Protein AF-A0A1M5RM09-F1 (afdb_monomer_lite)

Organism: NCBI:txid1121420

InterPro domains:
  IPR009056 Cytochrome c-like domain [PF00034] (67-142)
  IPR009056 Cytochrome c-like domain [PS51007] (65-145)
  IPR036909 Cytochrome c-like domain superfamily [G3DSA:1.10.760.10] (32-158)
  IPR036909 Cytochrome c-like domain superfamily [SSF46626] (43-141)

Sequence (162 aa):
MIYIELSLITVYYYNFGKYYHDIILIELEGILLKLRSFLLLSILSWVLFVAITLISSRLPSPVPEQAEAGKSVWQRNNCVSCHTLFGHGGYEADDLTHITAKETSEYLVNYLVQPPVMRPNKYARHPALNEADAENLVNYLEFVHTIPTLGWPPQQEEVEEN

pLDDT: mean 88.9, std 10.62, range [58.03, 98.5]

Foldseek 3Di:
DVVVVVVVVVVVVVVVVVVVVVVVVVVVVVVVVVVVVVVVVVVVVVVVVVVVVVVVVPDDDPQDPLQVLLVVLCVVLQVQCPEDQLNHGRVNDYHLLQVCVVDPLVVQLVCQQPPDQDPPDNPDTRHRDPNVNSSSNSSNSVVSNPDDSVCPPPDPDPPPPD

Secondary structure (DSSP, 8-state):
-HHHHHHHHHHHHHHHHHHHHHHHHHHHHHHHHHHHHHHHHHHHHHHHHHHHHHHHTTSPPSS-HHHHHHHHHHHHTTGGGT-EETTEE-SSS---TTHHHHS-HHHHHHHHHSPPB-TT-TT-BPPPPPHHHHHHHHHHHHHHHTS--TTPSPPPP-----

Radius of gyration: 34.64 Å; chains: 1; bounding box: 86×44×90 Å

Structure (mmCIF, N/CA/C/O backbone):
data_AF-A0A1M5RM09-F1
#
_entry.id   AF-A0A1M5RM09-F1
#
loop_
_atom_site.group_PDB
_atom_site.id
_atom_site.type_symbol
_atom_site.label_atom_id
_atom_site.label_alt_id
_atom_site.label_comp_id
_atom_site.label_asym_id
_atom_site.label_entity_id
_atom_site.label_seq_id
_atom_site.pdbx_PDB_ins_code
_atom_site.Cartn_x
_atom_site.Cartn_y
_atom_site.Cartn_z
_atom_site.occupancy
_atom_site.B_iso_or_equiv
_atom_site.auth_seq_id
_atom_site.auth_comp_id
_atom_site.auth_asym_id
_atom_site.auth_atom_id
_atom_site.pdbx_PDB_model_num
ATOM 1 N N . MET A 1 1 ? 57.389 -0.311 -72.254 1.00 62.41 1 MET A N 1
ATOM 2 C CA . MET A 1 1 ? 56.120 0.439 -72.118 1.00 62.41 1 MET A CA 1
ATOM 3 C C . MET A 1 1 ? 55.037 -0.383 -71.410 1.00 62.41 1 MET A C 1
ATOM 5 O O . MET A 1 1 ? 54.562 0.070 -70.386 1.00 62.41 1 MET A O 1
ATOM 9 N N . ILE A 1 2 ? 54.736 -1.619 -71.839 1.00 63.28 2 ILE A N 1
ATOM 10 C CA . ILE A 1 2 ? 53.693 -2.492 -71.236 1.00 63.28 2 ILE A CA 1
ATOM 11 C C . ILE A 1 2 ? 53.928 -2.839 -69.744 1.00 63.28 2 ILE A C 1
ATOM 13 O O . ILE A 1 2 ? 52.987 -2.870 -68.960 1.00 63.28 2 ILE A O 1
ATOM 17 N N . TYR A 1 3 ? 55.181 -3.039 -69.319 1.00 63.72 3 TYR A N 1
ATOM 18 C CA . TYR A 1 3 ? 55.514 -3.350 -67.916 1.00 63.72 3 TYR A CA 1
ATOM 19 C C . TYR A 1 3 ? 55.228 -2.210 -66.921 1.00 63.72 3 TYR A C 1
ATOM 21 O O . TYR A 1 3 ? 55.020 -2.479 -65.743 1.00 63.72 3 TYR A O 1
ATOM 29 N N . ILE A 1 4 ? 55.223 -0.955 -67.382 1.00 64.75 4 ILE A N 1
ATOM 30 C CA . ILE A 1 4 ? 54.963 0.220 -66.532 1.00 64.75 4 ILE A CA 1
ATOM 31 C C . ILE A 1 4 ? 53.452 0.379 -66.302 1.00 64.75 4 ILE A C 1
ATOM 33 O O . ILE A 1 4 ? 53.020 0.677 -65.198 1.00 64.75 4 ILE A O 1
ATOM 37 N N . GLU A 1 5 ? 52.636 0.101 -67.318 1.00 66.00 5 GLU A N 1
ATOM 38 C CA . GLU A 1 5 ? 51.169 0.099 -67.210 1.00 66.00 5 GLU A CA 1
ATOM 39 C C . GLU A 1 5 ? 50.675 -0.970 -66.216 1.00 66.00 5 GLU A C 1
ATOM 41 O O . GLU A 1 5 ? 49.885 -0.684 -65.319 1.00 66.00 5 GLU A O 1
ATOM 46 N N . LEU A 1 6 ? 51.208 -2.196 -66.301 1.00 68.44 6 LEU A N 1
ATOM 47 C CA . LEU A 1 6 ? 50.852 -3.298 -65.393 1.00 68.44 6 LEU A CA 1
ATOM 48 C C . LEU A 1 6 ? 51.243 -3.026 -63.928 1.00 68.44 6 LEU A C 1
ATOM 50 O O . LEU A 1 6 ? 50.514 -3.420 -63.010 1.00 68.44 6 LEU A O 1
ATOM 54 N N . SER A 1 7 ? 52.370 -2.346 -63.683 1.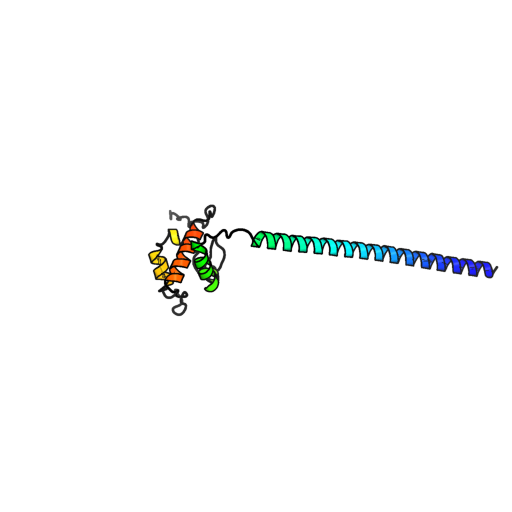00 73.06 7 SER A N 1
ATOM 55 C CA . SER A 1 7 ? 52.794 -1.999 -62.322 1.00 73.06 7 SER A CA 1
ATOM 56 C C . SER A 1 7 ? 51.938 -0.882 -61.721 1.00 73.06 7 SER A C 1
ATOM 58 O O . SER A 1 7 ? 51.562 -0.978 -60.554 1.00 73.06 7 SER A O 1
ATOM 60 N N . LEU A 1 8 ? 51.543 0.118 -62.516 1.00 77.06 8 LEU A N 1
ATOM 61 C CA . LEU A 1 8 ? 50.625 1.178 -62.086 1.00 77.06 8 LEU A CA 1
ATOM 62 C C . LEU A 1 8 ? 49.237 0.627 -61.741 1.00 77.06 8 LEU A C 1
ATOM 64 O O . LEU A 1 8 ? 48.674 0.992 -60.710 1.00 77.06 8 LEU A O 1
ATOM 68 N N . ILE A 1 9 ? 48.721 -0.306 -62.545 1.00 74.56 9 ILE A N 1
ATOM 69 C CA . ILE A 1 9 ? 47.446 -0.986 -62.282 1.00 74.56 9 ILE A CA 1
ATOM 70 C C . ILE A 1 9 ? 47.514 -1.781 -60.968 1.00 74.56 9 ILE A C 1
ATOM 72 O O . ILE A 1 9 ? 46.626 -1.669 -60.125 1.00 74.56 9 ILE A O 1
ATOM 76 N N . THR A 1 10 ? 48.594 -2.533 -60.743 1.00 76.38 10 THR A N 1
ATOM 77 C CA . THR A 1 10 ? 48.780 -3.311 -59.504 1.00 76.38 10 THR A CA 1
ATOM 78 C C . THR A 1 10 ? 48.859 -2.406 -58.270 1.00 76.38 10 THR A C 1
ATOM 80 O O . THR A 1 10 ? 48.229 -2.686 -57.250 1.00 76.38 10 THR A O 1
ATOM 83 N N . VAL A 1 11 ? 49.582 -1.285 -58.366 1.00 79.00 11 VAL A N 1
ATOM 84 C CA . VAL A 1 11 ? 49.680 -0.284 -57.292 1.00 79.00 11 VAL A CA 1
ATOM 85 C C . VAL A 1 11 ? 48.330 0.395 -57.038 1.00 79.00 11 VAL A C 1
ATOM 87 O O . VAL A 1 11 ? 47.979 0.628 -55.882 1.00 79.00 11 VAL A O 1
ATOM 90 N N . TYR A 1 12 ? 47.543 0.676 -58.079 1.00 83.38 12 TYR A N 1
ATOM 91 C CA . TYR A 1 12 ? 46.196 1.230 -57.939 1.00 83.38 12 TYR A CA 1
ATOM 92 C C . TYR A 1 12 ? 45.270 0.274 -57.181 1.00 83.38 12 TYR A C 1
ATOM 94 O O . TYR A 1 12 ? 44.699 0.669 -56.169 1.00 83.38 12 TYR A O 1
ATOM 102 N N . TYR A 1 13 ? 45.177 -0.993 -57.598 1.00 80.69 13 TYR A N 1
ATOM 103 C CA . TYR A 1 13 ? 44.330 -1.981 -56.921 1.00 80.69 13 TYR A CA 1
ATOM 104 C C . TYR A 1 13 ? 44.797 -2.290 -55.495 1.00 80.69 13 TYR A C 1
ATOM 106 O O . TYR A 1 13 ? 43.960 -2.490 -54.617 1.00 80.69 13 TYR A O 1
ATOM 114 N N . TYR A 1 14 ? 46.108 -2.277 -55.236 1.00 82.38 14 TYR A N 1
ATOM 115 C CA . TYR A 1 14 ? 46.647 -2.414 -53.882 1.00 82.38 14 TYR A CA 1
ATOM 116 C C . TYR A 1 14 ? 46.228 -1.245 -52.978 1.00 82.38 14 TYR A C 1
ATOM 118 O O . TYR A 1 14 ? 45.698 -1.466 -51.890 1.00 82.38 14 TYR A O 1
ATOM 126 N N . ASN A 1 15 ? 46.415 -0.001 -53.432 1.00 78.00 15 ASN A N 1
ATOM 127 C CA . ASN A 1 15 ? 46.020 1.181 -52.661 1.00 78.00 15 ASN A CA 1
ATOM 128 C C . ASN A 1 15 ? 44.498 1.278 -52.500 1.00 78.00 15 ASN A C 1
ATOM 130 O O . ASN A 1 15 ? 44.022 1.642 -51.429 1.00 78.00 15 ASN A O 1
ATOM 134 N N . PHE A 1 16 ? 43.739 0.901 -53.531 1.00 78.06 16 PHE A N 1
ATOM 135 C CA . PHE A 1 16 ? 42.283 0.821 -53.483 1.00 78.06 16 PHE A CA 1
ATOM 136 C C . PHE A 1 16 ? 41.836 -0.227 -52.456 1.00 78.06 16 PHE A C 1
ATOM 138 O O . PHE A 1 16 ? 41.090 0.099 -51.542 1.00 78.06 16 PHE A O 1
ATOM 145 N N . GLY A 1 17 ? 42.360 -1.456 -52.510 1.00 78.38 17 GLY A N 1
ATOM 146 C CA . GLY A 1 17 ? 42.050 -2.504 -51.531 1.00 78.38 17 GLY A CA 1
ATOM 147 C C . GLY A 1 17 ? 42.401 -2.111 -50.093 1.00 78.38 17 GLY A C 1
ATOM 148 O O . GLY A 1 17 ? 41.602 -2.334 -49.185 1.00 78.38 17 GLY A O 1
ATOM 149 N N . LYS A 1 18 ? 43.552 -1.458 -49.890 1.00 80.81 18 LYS A N 1
ATOM 150 C CA . LYS A 1 18 ? 43.959 -0.922 -48.585 1.00 80.81 18 LYS A CA 1
ATOM 151 C C . LYS A 1 18 ? 42.996 0.159 -48.080 1.00 80.81 18 LYS A C 1
ATOM 153 O O . LYS A 1 18 ? 42.609 0.123 -46.921 1.00 80.81 18 LYS A O 1
ATOM 158 N N . TYR A 1 19 ? 42.546 1.057 -48.955 1.00 83.62 19 TYR A N 1
ATOM 159 C CA . TYR A 1 19 ? 41.590 2.112 -48.613 1.00 83.62 19 TYR A CA 1
ATOM 160 C C . TYR A 1 19 ? 40.241 1.558 -48.122 1.00 83.62 19 TYR A C 1
ATOM 162 O O . TYR A 1 19 ? 39.757 1.977 -47.073 1.00 83.62 19 TYR A O 1
ATOM 170 N N . TYR A 1 20 ? 39.652 0.579 -48.821 1.00 82.94 20 TYR A N 1
ATOM 171 C CA . TYR A 1 20 ? 38.400 -0.047 -48.363 1.00 82.94 20 TYR A CA 1
ATOM 172 C C . TYR A 1 20 ? 38.589 -0.879 -47.095 1.00 82.94 20 TYR A C 1
ATOM 174 O O . TYR A 1 20 ? 37.717 -0.871 -46.231 1.00 82.94 20 TYR A O 1
ATOM 182 N N . HIS A 1 21 ? 39.720 -1.576 -46.961 1.00 83.44 21 HIS A N 1
ATOM 183 C CA . HIS A 1 21 ? 40.049 -2.311 -45.743 1.00 83.44 21 HIS A CA 1
ATOM 184 C C . HIS A 1 21 ? 40.137 -1.377 -44.527 1.00 83.44 21 HIS A C 1
ATOM 186 O O . HIS A 1 21 ? 39.531 -1.663 -43.497 1.00 83.44 21 HIS A O 1
ATOM 192 N N . ASP A 1 22 ? 40.819 -0.236 -44.660 1.00 81.88 22 ASP A N 1
ATOM 193 C CA . ASP A 1 22 ? 40.949 0.753 -43.587 1.00 81.88 22 ASP A CA 1
ATOM 194 C C . ASP A 1 22 ? 39.584 1.375 -43.217 1.00 81.88 22 ASP A C 1
ATOM 196 O O . ASP A 1 22 ? 39.292 1.541 -42.034 1.00 81.88 22 ASP A O 1
ATOM 200 N N . ILE A 1 23 ? 38.698 1.636 -44.193 1.00 79.75 23 ILE A N 1
ATOM 201 C CA . ILE A 1 23 ? 37.314 2.090 -43.934 1.00 79.75 23 ILE A CA 1
ATOM 202 C C . ILE A 1 23 ? 36.522 1.048 -43.136 1.00 79.75 23 ILE A C 1
ATOM 204 O O . ILE A 1 23 ? 35.897 1.388 -42.132 1.00 79.75 23 ILE A O 1
ATOM 208 N N . ILE A 1 24 ? 36.563 -0.221 -43.555 1.00 84.62 24 ILE A N 1
ATOM 209 C CA . ILE A 1 24 ? 35.849 -1.313 -42.880 1.00 84.62 24 ILE A CA 1
ATOM 210 C C . ILE A 1 24 ? 36.361 -1.482 -41.446 1.00 84.62 24 ILE A C 1
ATOM 212 O O . ILE A 1 24 ? 35.563 -1.672 -40.529 1.00 84.62 24 ILE A O 1
ATOM 216 N N . LEU A 1 25 ? 37.675 -1.380 -41.225 1.00 83.00 25 LEU A N 1
ATOM 217 C CA . LEU A 1 25 ? 38.246 -1.432 -39.880 1.00 83.00 25 LEU A CA 1
ATOM 218 C C . LEU A 1 25 ? 37.752 -0.281 -38.996 1.00 83.00 25 LEU A C 1
ATOM 220 O O . LEU A 1 25 ? 37.350 -0.535 -37.864 1.00 83.00 25 LEU A O 1
ATOM 224 N N . ILE A 1 26 ? 37.707 0.952 -39.507 1.00 81.06 26 ILE A N 1
ATOM 225 C CA . ILE A 1 26 ? 37.193 2.114 -38.761 1.00 81.06 26 ILE A CA 1
ATOM 226 C C . ILE A 1 26 ? 35.707 1.931 -38.404 1.00 81.06 26 ILE A C 1
ATOM 228 O O . ILE A 1 26 ? 35.293 2.231 -37.281 1.00 81.06 26 ILE A O 1
ATOM 232 N N . GLU A 1 27 ? 34.892 1.410 -39.326 1.00 86.12 27 GLU A N 1
ATOM 233 C CA . GLU A 1 27 ? 33.481 1.108 -39.056 1.00 86.12 27 GLU A CA 1
ATOM 234 C C . GLU A 1 27 ? 33.318 0.008 -37.999 1.00 86.12 27 GLU A C 1
ATOM 236 O O . GLU A 1 27 ? 32.509 0.154 -37.077 1.00 86.12 27 GLU A O 1
ATOM 241 N N . LEU A 1 28 ? 34.114 -1.063 -38.083 1.00 84.44 28 LEU A N 1
ATOM 242 C CA . LEU A 1 28 ? 34.125 -2.148 -37.101 1.00 84.44 28 LEU A CA 1
ATOM 243 C C . LEU A 1 28 ? 34.559 -1.650 -35.718 1.00 84.44 28 LEU A C 1
ATOM 245 O O . LEU A 1 28 ? 33.895 -1.963 -34.730 1.00 84.44 28 LEU A O 1
ATOM 249 N N . GLU A 1 29 ? 35.608 -0.831 -35.625 1.00 90.31 29 GLU A N 1
ATOM 250 C CA . GLU A 1 29 ? 36.033 -0.195 -34.372 1.00 90.31 29 GLU A CA 1
ATOM 251 C C . GLU A 1 29 ? 34.932 0.704 -33.793 1.00 90.31 29 GLU A C 1
ATOM 253 O O . GLU A 1 29 ? 34.659 0.663 -32.589 1.00 90.31 29 GLU A O 1
ATOM 258 N N . GLY A 1 30 ? 34.230 1.457 -34.645 1.00 87.19 30 GLY A N 1
ATOM 259 C CA . GLY A 1 30 ? 33.081 2.270 -34.253 1.00 87.19 30 GLY A CA 1
ATOM 260 C C . GLY A 1 30 ? 31.910 1.440 -33.713 1.00 87.19 30 GLY A C 1
ATOM 261 O O . GLY A 1 30 ? 31.309 1.799 -32.696 1.00 87.19 30 GLY A O 1
ATOM 262 N N . ILE A 1 31 ? 31.593 0.309 -34.349 1.00 88.25 31 ILE A N 1
ATOM 263 C CA . ILE A 1 31 ? 30.557 -0.631 -33.892 1.00 88.25 31 ILE A CA 1
ATOM 264 C C . ILE A 1 31 ? 30.962 -1.271 -32.559 1.00 88.25 31 ILE A C 1
ATOM 266 O O . ILE A 1 31 ? 30.154 -1.322 -31.629 1.00 88.25 31 ILE A O 1
ATOM 270 N N . LEU A 1 32 ? 32.219 -1.699 -32.427 1.00 89.12 32 LEU A N 1
ATOM 271 C CA . LEU A 1 32 ? 32.755 -2.290 -31.200 1.00 89.12 32 LEU A CA 1
ATOM 272 C C . LEU A 1 32 ? 32.747 -1.292 -30.035 1.00 89.12 32 LEU A C 1
ATOM 274 O O . LEU A 1 32 ? 32.381 -1.661 -28.918 1.00 89.12 32 LEU A O 1
ATOM 278 N N . LEU A 1 33 ? 33.074 -0.019 -30.277 1.00 91.50 33 LEU A N 1
ATOM 279 C CA . LEU A 1 33 ? 33.023 1.030 -29.256 1.00 91.50 33 LEU A CA 1
ATOM 280 C C . LEU A 1 33 ? 31.588 1.305 -28.784 1.00 91.50 33 LEU A C 1
ATOM 282 O O . LEU A 1 33 ? 31.358 1.477 -27.580 1.00 91.50 33 LEU A O 1
ATOM 286 N N . LYS A 1 34 ? 30.617 1.308 -29.707 1.00 93.50 34 LYS A N 1
ATOM 287 C CA . LYS A 1 34 ? 29.188 1.448 -29.384 1.00 93.50 34 LYS A CA 1
ATOM 288 C C . LYS A 1 34 ? 28.685 0.259 -28.568 1.00 93.50 34 LYS A C 1
ATOM 290 O O . LYS A 1 34 ? 28.057 0.468 -27.533 1.00 93.50 34 LYS A O 1
ATOM 295 N N . LEU A 1 35 ? 29.018 -0.967 -28.979 1.00 94.31 35 LEU A N 1
ATOM 296 C CA . LEU A 1 35 ? 28.645 -2.185 -28.259 1.00 94.31 35 LEU A CA 1
ATOM 297 C C . LEU A 1 35 ? 29.266 -2.221 -26.857 1.00 94.31 35 LEU A C 1
ATOM 299 O O . LEU A 1 35 ? 28.565 -2.481 -25.883 1.00 94.31 35 LEU A O 1
ATOM 303 N N . ARG A 1 36 ? 30.559 -1.895 -26.726 1.00 95.75 36 ARG A N 1
ATOM 304 C CA . ARG A 1 36 ? 31.240 -1.835 -25.424 1.00 95.75 36 ARG A CA 1
ATOM 305 C C . ARG A 1 36 ? 30.581 -0.819 -24.502 1.00 95.75 36 ARG A C 1
ATOM 307 O O . ARG A 1 36 ? 30.303 -1.133 -23.351 1.00 95.75 36 ARG A O 1
ATOM 314 N N . SER A 1 37 ? 30.316 0.383 -25.009 1.00 95.62 37 SER A N 1
ATOM 315 C CA . SER A 1 37 ? 29.649 1.436 -24.239 1.00 95.62 37 SER A CA 1
ATOM 316 C C . SER A 1 37 ? 28.250 1.005 -23.796 1.00 95.62 37 SER A C 1
ATOM 318 O O . SER A 1 37 ? 27.916 1.145 -22.623 1.00 95.62 37 SER A O 1
ATOM 320 N N . PHE A 1 38 ? 27.463 0.407 -24.695 1.00 97.44 38 PHE A N 1
ATOM 321 C CA . PHE A 1 38 ? 26.135 -0.124 -24.378 1.00 97.44 38 PHE A CA 1
ATOM 322 C C . PHE A 1 38 ? 26.183 -1.189 -23.275 1.00 97.44 38 PHE A C 1
ATOM 324 O O . PHE A 1 38 ? 25.416 -1.115 -22.314 1.00 97.44 38 PHE A O 1
ATOM 331 N N . LEU A 1 39 ? 27.111 -2.147 -23.371 1.00 98.00 39 LEU A N 1
ATOM 332 C CA . LEU A 1 39 ? 27.270 -3.200 -22.369 1.00 98.00 39 LEU A CA 1
ATOM 333 C C . LEU A 1 39 ? 27.732 -2.639 -21.021 1.00 98.00 39 LEU A C 1
ATOM 335 O O . LEU A 1 39 ? 27.177 -3.018 -19.996 1.00 98.00 39 LEU A O 1
ATOM 339 N N . LEU A 1 40 ? 28.688 -1.706 -21.004 1.00 97.88 40 LEU A N 1
ATOM 340 C CA . LEU A 1 40 ? 29.158 -1.076 -19.766 1.00 97.88 40 LEU A CA 1
ATOM 341 C C . LEU A 1 40 ? 28.041 -0.303 -19.058 1.00 97.88 40 LEU A C 1
ATOM 343 O O . LEU A 1 40 ? 27.876 -0.452 -17.849 1.00 97.88 40 LEU A O 1
ATOM 347 N N . LEU A 1 41 ? 27.251 0.479 -19.798 1.00 98.19 41 LEU A N 1
ATOM 348 C CA . LEU A 1 41 ? 26.115 1.212 -19.236 1.00 98.19 41 LEU A CA 1
ATOM 349 C C . LEU A 1 41 ? 25.022 0.266 -18.731 1.00 98.19 41 LEU A C 1
ATOM 351 O O . LEU A 1 41 ? 24.478 0.482 -17.650 1.00 98.19 41 LEU A O 1
ATOM 355 N N . SER A 1 42 ? 24.740 -0.806 -19.474 1.00 98.25 42 SER A N 1
ATOM 356 C CA . SER A 1 42 ? 23.750 -1.812 -19.078 1.00 98.25 42 SER A CA 1
ATOM 357 C C . SER A 1 42 ? 24.178 -2.559 -17.814 1.00 98.25 42 SER A C 1
ATOM 359 O O . SER A 1 42 ? 23.385 -2.703 -16.888 1.00 98.25 42 SER A O 1
ATOM 361 N N . ILE A 1 43 ? 25.445 -2.982 -17.735 1.00 98.50 43 ILE A N 1
ATOM 362 C CA . ILE A 1 43 ? 26.003 -3.645 -16.550 1.00 98.50 43 ILE A CA 1
ATOM 363 C C . ILE A 1 43 ? 25.987 -2.690 -15.359 1.00 98.50 43 ILE A C 1
ATOM 365 O O . ILE A 1 43 ? 25.550 -3.081 -14.282 1.00 98.50 43 ILE A O 1
ATOM 369 N N . LEU A 1 44 ? 26.409 -1.436 -15.541 1.00 98.31 44 LEU A N 1
ATOM 370 C CA . LEU A 1 44 ? 26.375 -0.435 -14.477 1.00 98.31 44 LEU A CA 1
ATOM 371 C C . LEU A 1 44 ? 24.946 -0.210 -13.966 1.00 98.31 44 LEU A C 1
ATOM 373 O O . LEU A 1 44 ? 24.725 -0.222 -12.759 1.00 98.31 44 LEU A O 1
ATOM 377 N N . SER A 1 45 ? 23.976 -0.051 -14.868 1.00 98.31 45 SER A N 1
ATOM 378 C CA . SER A 1 45 ? 22.562 0.105 -14.515 1.00 98.31 45 SER A CA 1
ATOM 379 C C . SER A 1 45 ? 22.034 -1.107 -13.747 1.00 98.31 45 SER A C 1
ATOM 381 O O . SER A 1 45 ? 21.410 -0.940 -12.701 1.00 98.31 45 SER A O 1
ATOM 383 N N . TRP A 1 46 ? 22.342 -2.320 -14.211 1.00 98.31 46 TRP A N 1
ATOM 384 C CA . TRP A 1 46 ? 21.941 -3.552 -13.538 1.00 98.31 46 TRP A CA 1
ATOM 385 C C . TRP A 1 46 ? 22.573 -3.682 -12.147 1.00 98.31 46 TRP A C 1
ATOM 387 O O . TRP A 1 46 ? 21.870 -3.970 -11.180 1.00 98.31 46 TRP A O 1
ATOM 397 N N . VAL A 1 47 ? 23.871 -3.395 -12.011 1.00 98.50 47 VAL A N 1
ATOM 398 C CA . VAL A 1 47 ? 24.573 -3.407 -10.718 1.00 98.50 47 VAL A CA 1
ATOM 399 C C . VAL A 1 47 ? 23.969 -2.383 -9.760 1.00 98.50 47 VAL A C 1
ATOM 401 O O . VAL A 1 47 ? 23.726 -2.714 -8.602 1.00 98.50 47 VAL A O 1
ATOM 404 N N . LEU A 1 48 ? 23.680 -1.166 -10.229 1.00 98.25 48 LEU A N 1
ATOM 405 C CA . LEU A 1 48 ? 23.027 -0.135 -9.420 1.00 98.25 48 LEU A CA 1
ATOM 406 C C . LEU A 1 48 ? 21.624 -0.568 -8.983 1.00 98.25 48 LEU A C 1
ATOM 408 O O . LEU A 1 48 ? 21.290 -0.439 -7.809 1.00 98.25 48 LEU A O 1
ATOM 412 N N . PHE A 1 49 ? 20.825 -1.128 -9.892 1.00 98.06 49 PHE A N 1
ATOM 413 C CA . PHE A 1 49 ? 19.491 -1.638 -9.577 1.00 98.06 49 PHE A CA 1
ATOM 414 C C . PHE A 1 49 ? 19.538 -2.740 -8.509 1.00 98.06 49 PHE A C 1
ATOM 416 O O . PHE A 1 49 ? 18.797 -2.684 -7.525 1.00 98.06 49 PHE A O 1
ATOM 423 N N . VAL A 1 50 ? 20.443 -3.712 -8.660 1.00 98.25 50 VAL A N 1
ATOM 424 C CA . VAL A 1 50 ? 20.635 -4.793 -7.682 1.00 98.25 50 VAL A CA 1
ATOM 425 C C . VAL A 1 50 ? 21.110 -4.231 -6.345 1.00 98.25 50 VAL A C 1
ATOM 427 O O . VAL A 1 50 ? 20.559 -4.590 -5.306 1.00 98.25 50 VAL A O 1
ATOM 430 N N . ALA A 1 51 ? 22.084 -3.319 -6.350 1.00 97.88 51 ALA A N 1
ATOM 431 C CA . ALA A 1 51 ? 22.584 -2.688 -5.134 1.00 97.88 51 ALA A CA 1
ATOM 432 C C . ALA A 1 51 ? 21.467 -1.950 -4.382 1.00 97.88 51 ALA A C 1
ATOM 434 O O . ALA A 1 51 ? 21.277 -2.190 -3.191 1.00 97.88 51 ALA A O 1
ATOM 435 N N . ILE A 1 52 ? 20.682 -1.121 -5.076 1.00 97.56 52 ILE A N 1
ATOM 436 C CA . ILE A 1 52 ? 19.555 -0.381 -4.490 1.00 97.56 52 ILE A CA 1
ATOM 437 C C . ILE A 1 52 ? 18.500 -1.343 -3.941 1.00 97.56 52 ILE A C 1
ATOM 439 O O . ILE A 1 52 ? 18.043 -1.162 -2.816 1.00 97.56 52 ILE A O 1
ATOM 443 N N . THR A 1 53 ? 18.156 -2.394 -4.685 1.00 96.69 53 THR A N 1
ATOM 444 C CA . THR A 1 53 ? 17.166 -3.393 -4.252 1.00 96.69 53 THR A CA 1
ATOM 445 C C . THR A 1 53 ? 17.614 -4.107 -2.976 1.00 96.69 53 THR A C 1
ATOM 447 O O . THR A 1 53 ? 16.845 -4.221 -2.026 1.00 96.69 53 THR A O 1
ATOM 450 N N . LEU A 1 54 ? 18.879 -4.533 -2.912 1.00 96.25 54 LEU A N 1
ATOM 451 C CA . LEU A 1 54 ? 19.445 -5.198 -1.736 1.00 96.25 54 LEU A CA 1
ATOM 452 C C . LEU A 1 54 ? 19.579 -4.260 -0.529 1.00 96.25 54 LEU A C 1
ATOM 454 O O . LEU A 1 54 ? 19.501 -4.708 0.614 1.00 96.25 54 LEU A O 1
ATOM 458 N N . ILE A 1 55 ? 19.844 -2.973 -0.751 1.00 95.88 55 ILE A N 1
ATOM 459 C CA . ILE A 1 55 ? 19.859 -1.975 0.326 1.00 95.88 55 ILE A CA 1
ATOM 460 C C . ILE A 1 55 ? 18.431 -1.754 0.834 1.00 95.88 55 ILE A C 1
ATOM 462 O O . ILE A 1 55 ? 18.195 -1.816 2.037 1.00 95.88 55 ILE A O 1
ATOM 466 N N . SER A 1 56 ? 17.471 -1.572 -0.076 1.00 94.06 56 SER A N 1
ATOM 467 C CA . SER A 1 56 ? 16.060 -1.353 0.247 1.00 94.06 56 SER A CA 1
ATOM 468 C C . SER A 1 56 ? 15.451 -2.522 1.023 1.00 94.06 56 SER A C 1
ATOM 470 O O . SER A 1 56 ? 14.754 -2.288 2.006 1.00 94.06 56 SER A O 1
ATOM 472 N N . SER A 1 57 ? 15.778 -3.769 0.669 1.00 90.75 57 SER A N 1
ATOM 473 C CA . SER A 1 57 ? 15.259 -4.961 1.358 1.00 90.75 57 SER A CA 1
ATOM 474 C C . SER A 1 57 ? 15.745 -5.116 2.803 1.00 90.75 57 SER A C 1
ATOM 476 O O . SER A 1 57 ? 15.266 -5.995 3.512 1.00 90.75 57 SER A O 1
ATOM 478 N N . ARG A 1 58 ? 16.743 -4.331 3.226 1.00 91.69 58 ARG A N 1
ATOM 479 C CA . ARG A 1 58 ? 17.283 -4.333 4.594 1.00 91.69 58 ARG A CA 1
ATOM 480 C C . ARG A 1 58 ? 16.787 -3.159 5.431 1.00 91.69 58 ARG A C 1
ATOM 482 O O . ARG A 1 58 ? 17.163 -3.060 6.597 1.00 91.69 58 ARG A O 1
ATOM 489 N N . LEU A 1 59 ? 15.996 -2.258 4.850 1.00 90.31 59 LEU A N 1
ATOM 490 C CA . LEU A 1 59 ? 15.387 -1.181 5.614 1.00 90.31 59 LEU A CA 1
ATOM 491 C C . LEU A 1 59 ? 14.345 -1.764 6.580 1.00 90.31 59 LEU A C 1
ATOM 493 O O . LEU A 1 59 ? 13.650 -2.715 6.214 1.00 90.31 59 LEU A O 1
ATOM 497 N N . PRO A 1 60 ? 14.224 -1.211 7.800 1.00 87.38 60 PRO A N 1
ATOM 498 C CA . PRO A 1 60 ? 13.144 -1.574 8.703 1.00 87.38 60 PRO A CA 1
ATOM 499 C C . PRO A 1 60 ? 11.782 -1.404 8.026 1.00 87.38 60 PRO A C 1
ATOM 501 O O . PRO A 1 60 ? 11.576 -0.459 7.258 1.00 87.38 60 PRO A O 1
ATOM 504 N N . SER A 1 61 ? 10.853 -2.312 8.327 1.00 86.12 61 SER A N 1
ATOM 505 C CA . SER A 1 61 ? 9.464 -2.183 7.892 1.00 86.12 61 SER A CA 1
ATOM 506 C C . SER A 1 61 ? 8.899 -0.866 8.437 1.00 86.12 61 SER A C 1
ATOM 508 O O . SER A 1 61 ? 9.013 -0.611 9.636 1.00 86.12 61 SER A O 1
ATOM 510 N N . PRO A 1 62 ? 8.301 -0.005 7.594 1.00 87.56 62 PRO A N 1
ATOM 511 C CA . PRO A 1 62 ? 7.634 1.202 8.074 1.00 87.56 62 PRO A CA 1
ATOM 512 C C . PRO A 1 62 ? 6.327 0.879 8.814 1.00 87.56 62 PRO A C 1
ATOM 514 O O . PRO A 1 62 ? 5.731 1.768 9.414 1.00 87.56 62 PRO A O 1
ATOM 517 N N . VAL A 1 63 ? 5.864 -0.373 8.741 1.00 92.06 63 VAL A N 1
ATOM 518 C CA . VAL A 1 63 ? 4.676 -0.860 9.438 1.00 92.06 63 VAL A CA 1
ATOM 519 C C . VAL A 1 63 ? 5.120 -1.413 10.793 1.00 92.06 63 VAL A C 1
ATOM 521 O O . VAL A 1 63 ? 6.008 -2.265 10.819 1.00 92.06 63 VAL A O 1
ATOM 524 N N . PRO A 1 64 ? 4.546 -0.947 11.914 1.00 91.94 64 PRO A N 1
ATOM 525 C CA . PRO A 1 64 ? 4.892 -1.459 13.232 1.00 91.94 64 PRO A CA 1
ATOM 526 C C . PRO A 1 64 ? 4.479 -2.928 13.364 1.00 91.94 64 PRO A C 1
ATOM 528 O O . PRO A 1 64 ? 3.512 -3.364 12.740 1.00 91.94 64 PRO A O 1
ATOM 531 N N . GLU A 1 65 ? 5.181 -3.676 14.2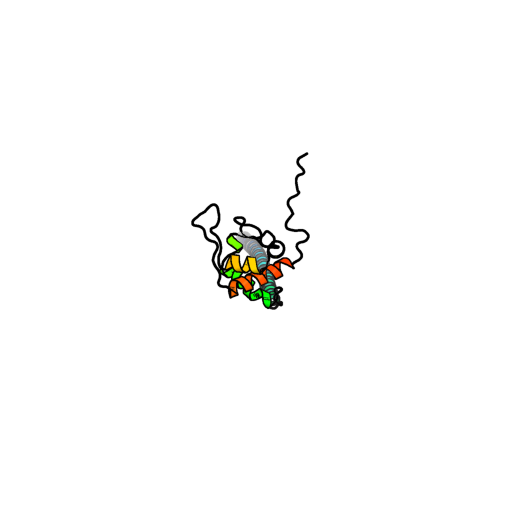17 1.00 89.12 65 GLU A N 1
ATOM 532 C CA . GLU A 1 65 ? 4.974 -5.119 14.428 1.00 89.12 65 GLU A CA 1
ATOM 533 C C . GLU A 1 65 ? 3.500 -5.467 14.704 1.00 89.12 65 GLU A C 1
ATOM 535 O O . GLU A 1 65 ? 2.973 -6.435 14.158 1.00 89.12 65 GLU A O 1
ATOM 540 N N . GLN A 1 66 ? 2.796 -4.620 15.464 1.00 86.75 66 GLN A N 1
ATOM 541 C CA . GLN A 1 66 ? 1.382 -4.809 15.807 1.00 86.75 66 GLN A CA 1
ATOM 542 C C . GLN A 1 66 ? 0.439 -4.743 14.588 1.00 86.75 66 GLN A C 1
ATOM 544 O O . GLN A 1 66 ? -0.660 -5.288 14.632 1.00 86.75 66 GLN A O 1
ATOM 549 N N . ALA A 1 67 ? 0.858 -4.094 13.499 1.00 95.25 67 ALA A N 1
ATOM 550 C CA . ALA A 1 67 ? 0.071 -3.901 12.281 1.00 95.25 67 ALA A CA 1
ATOM 551 C C . ALA A 1 67 ? 0.497 -4.834 11.128 1.00 95.25 67 ALA A C 1
ATOM 553 O O . ALA A 1 67 ? -0.205 -4.936 10.117 1.00 95.25 67 ALA A O 1
ATOM 554 N N . GLU A 1 68 ? 1.628 -5.541 11.248 1.00 95.88 68 GLU A N 1
ATOM 555 C CA . GLU A 1 68 ? 2.130 -6.413 10.177 1.00 95.88 68 GLU A CA 1
ATOM 556 C C . GLU A 1 68 ? 1.205 -7.605 9.905 1.00 95.88 68 GLU A C 1
ATOM 558 O O . GLU A 1 68 ? 0.938 -7.932 8.743 1.00 95.88 68 GLU A O 1
ATOM 563 N N . ALA A 1 69 ? 0.655 -8.216 10.959 1.00 96.50 69 ALA A N 1
ATOM 564 C CA . ALA A 1 69 ? -0.306 -9.309 10.826 1.00 96.50 69 ALA A CA 1
ATOM 565 C C . ALA A 1 69 ? -1.556 -8.861 10.046 1.00 96.50 69 ALA A C 1
ATOM 567 O O . ALA A 1 69 ? -1.983 -9.536 9.107 1.00 96.50 69 ALA A O 1
ATOM 568 N N . GLY A 1 70 ? -2.088 -7.676 10.359 1.00 97.62 70 GLY A N 1
ATOM 569 C CA . GLY A 1 70 ? -3.232 -7.088 9.662 1.00 97.62 70 GLY A CA 1
ATOM 570 C C . GLY A 1 70 ? -2.970 -6.770 8.198 1.00 97.62 70 GLY A C 1
ATOM 571 O O . GLY A 1 70 ? -3.806 -7.057 7.340 1.00 97.62 70 GLY A O 1
ATOM 572 N N . LYS A 1 71 ? -1.772 -6.271 7.876 1.00 97.69 71 LYS A N 1
ATOM 573 C CA . LYS A 1 71 ? -1.342 -6.082 6.484 1.00 97.69 71 LYS A CA 1
ATOM 574 C C . LYS A 1 71 ? -1.356 -7.401 5.710 1.00 97.69 71 LYS A C 1
ATOM 576 O O . LYS A 1 71 ? -1.788 -7.432 4.557 1.00 97.69 71 LYS A O 1
ATOM 581 N N . SER A 1 72 ? -0.917 -8.497 6.330 1.00 97.12 72 SER A N 1
ATOM 582 C CA . SER A 1 72 ? -1.001 -9.825 5.713 1.00 97.12 72 SER A CA 1
ATOM 583 C C . SER A 1 72 ? -2.456 -10.237 5.468 1.00 97.12 72 SER A C 1
ATOM 585 O O . SER A 1 72 ? -2.772 -10.751 4.393 1.00 97.12 72 SER A O 1
ATOM 587 N N . VAL A 1 73 ? -3.363 -9.938 6.409 1.00 97.88 73 VAL A N 1
ATOM 588 C CA . VAL A 1 73 ? -4.808 -10.168 6.243 1.00 97.88 73 VAL A CA 1
ATOM 589 C C . VAL A 1 73 ? -5.377 -9.398 5.054 1.00 97.88 73 VAL A C 1
ATOM 591 O O . VAL A 1 73 ? -6.052 -10.010 4.223 1.00 97.88 73 VAL A O 1
ATOM 594 N N . TRP A 1 74 ? -5.052 -8.110 4.931 1.00 97.56 74 TRP A N 1
ATOM 595 C CA . TRP A 1 74 ? -5.443 -7.267 3.798 1.00 97.56 74 TRP A CA 1
ATOM 596 C C . TRP A 1 74 ? -5.006 -7.866 2.453 1.00 97.56 74 TRP A C 1
ATOM 598 O O . TRP A 1 74 ? -5.789 -7.964 1.505 1.00 97.56 74 TRP A O 1
ATOM 608 N N . GLN A 1 75 ? -3.748 -8.307 2.375 1.00 96.81 75 GLN A N 1
ATOM 609 C CA . GLN A 1 75 ? -3.150 -8.830 1.147 1.00 96.81 75 GLN A CA 1
ATOM 610 C C . GLN A 1 75 ? -3.721 -10.193 0.751 1.00 96.81 75 GLN A C 1
ATOM 612 O O . GLN A 1 75 ? -4.134 -10.376 -0.393 1.00 96.81 75 GLN A O 1
ATOM 617 N N . ARG A 1 76 ? -3.775 -11.154 1.680 1.00 97.00 76 ARG A N 1
ATOM 618 C CA . ARG A 1 76 ? -4.208 -12.526 1.363 1.00 97.00 76 ARG A CA 1
ATOM 619 C C . ARG A 1 76 ? -5.699 -12.632 1.035 1.00 97.00 76 ARG A C 1
ATOM 621 O O . ARG A 1 76 ? -6.084 -13.547 0.319 1.00 97.00 76 ARG A O 1
ATOM 628 N N . ASN A 1 77 ? -6.517 -11.703 1.536 1.00 95.38 77 ASN A N 1
ATOM 629 C CA . ASN A 1 77 ? -7.943 -11.615 1.207 1.00 95.38 77 ASN A CA 1
ATOM 630 C C . ASN A 1 77 ? -8.227 -10.684 0.019 1.00 95.38 77 ASN A C 1
ATOM 632 O O . ASN A 1 77 ? -9.386 -10.490 -0.336 1.00 95.38 77 ASN A O 1
ATOM 636 N N . ASN A 1 78 ? -7.184 -10.125 -0.608 1.00 94.94 78 ASN A N 1
ATOM 637 C CA . ASN A 1 78 ? -7.288 -9.265 -1.783 1.00 94.94 78 ASN A CA 1
ATOM 638 C C . ASN A 1 78 ? -8.253 -8.077 -1.591 1.00 94.94 78 ASN A C 1
ATOM 640 O O . ASN A 1 78 ? -8.973 -7.695 -2.515 1.00 94.94 78 ASN A O 1
ATOM 644 N N . CYS A 1 79 ? -8.272 -7.480 -0.394 1.00 95.75 79 CYS A N 1
ATOM 645 C CA . CYS A 1 79 ? -9.175 -6.375 -0.047 1.00 95.75 79 CYS A CA 1
ATOM 646 C C . CYS A 1 79 ? -9.023 -5.184 -1.012 1.00 95.75 79 CYS A C 1
ATOM 648 O O . CYS A 1 79 ? -10.008 -4.554 -1.394 1.00 95.75 79 CYS A O 1
ATOM 650 N N . VAL A 1 80 ? -7.792 -4.958 -1.488 1.00 96.75 80 VAL A N 1
ATOM 651 C CA . VAL A 1 80 ? -7.431 -3.923 -2.471 1.00 96.75 80 VAL A CA 1
ATOM 652 C C . VAL A 1 80 ? -8.133 -4.072 -3.822 1.00 96.75 80 VAL A C 1
ATOM 654 O O . VAL A 1 80 ? -8.142 -3.131 -4.600 1.00 96.75 80 VAL A O 1
ATOM 657 N N . SER A 1 81 ? -8.707 -5.235 -4.143 1.00 94.25 81 SER A N 1
ATOM 658 C CA . SER A 1 81 ? -9.444 -5.407 -5.403 1.00 94.25 81 SER A CA 1
ATOM 659 C C . SER A 1 81 ? -10.783 -4.674 -5.432 1.00 94.25 81 SER A C 1
ATOM 661 O O . SER A 1 81 ? -11.245 -4.325 -6.514 1.00 94.25 81 SER A O 1
ATOM 663 N N . CYS A 1 82 ? -11.374 -4.414 -4.263 1.00 92.88 82 CYS A N 1
ATOM 664 C CA . CYS A 1 82 ? -12.640 -3.692 -4.139 1.00 92.88 82 CYS A CA 1
ATOM 665 C C . CYS A 1 82 ? -12.470 -2.332 -3.467 1.00 92.88 82 CYS A C 1
ATOM 667 O O . CYS A 1 82 ? -13.152 -1.394 -3.860 1.00 92.88 82 CYS A O 1
ATOM 669 N N . HIS A 1 83 ? -11.588 -2.244 -2.471 1.00 95.38 83 HIS A N 1
ATOM 670 C CA . HIS A 1 83 ? -11.374 -1.048 -1.665 1.00 95.38 83 HIS A CA 1
ATOM 671 C C . HIS A 1 83 ? -10.089 -0.324 -2.052 1.00 95.38 83 HIS A C 1
ATOM 673 O O . HIS A 1 83 ? -9.114 -0.946 -2.490 1.00 95.38 83 HIS A O 1
ATOM 679 N N . THR A 1 84 ? -10.049 0.975 -1.767 1.00 96.69 84 THR A N 1
ATOM 680 C CA . THR A 1 84 ? -8.817 1.759 -1.795 1.00 96.69 84 THR A CA 1
ATOM 681 C C . THR A 1 84 ? -8.235 1.990 -0.401 1.00 96.69 84 THR A C 1
ATOM 683 O O . THR A 1 84 ? -8.954 2.041 0.600 1.00 96.69 84 THR A O 1
ATOM 686 N N . LEU A 1 85 ? -6.909 2.153 -0.363 1.00 96.62 85 LEU A N 1
ATOM 687 C CA . LEU A 1 85 ? -6.177 2.843 0.700 1.00 96.62 85 LEU A CA 1
ATOM 688 C C . LEU A 1 85 ? -5.365 3.963 0.052 1.00 96.62 85 LEU A C 1
ATOM 690 O O . LEU A 1 85 ? -4.712 3.746 -0.970 1.00 96.62 85 LEU A O 1
ATOM 694 N N . PHE A 1 86 ? -5.403 5.156 0.629 1.00 95.12 86 PHE A N 1
ATOM 695 C CA . PHE A 1 86 ? -4.826 6.379 0.071 1.00 95.12 86 PHE A CA 1
ATOM 696 C C . PHE A 1 86 ? -5.296 6.653 -1.369 1.00 95.12 86 PHE A C 1
ATOM 698 O O . PHE A 1 86 ? -4.544 7.180 -2.184 1.00 95.12 86 PHE A O 1
ATOM 705 N N . GLY A 1 87 ? -6.516 6.225 -1.718 1.00 93.88 87 GLY A N 1
ATOM 706 C CA . GLY A 1 87 ? -7.070 6.363 -3.068 1.00 93.88 87 GLY A CA 1
ATOM 707 C C . GLY A 1 87 ? -6.520 5.370 -4.095 1.00 93.88 87 GLY A C 1
ATOM 708 O O . GLY A 1 87 ? -6.845 5.479 -5.279 1.00 93.88 87 GLY A O 1
ATOM 709 N N . HIS A 1 88 ? -5.718 4.392 -3.664 1.00 94.81 88 HIS A N 1
ATOM 710 C CA . HIS A 1 88 ? -5.160 3.343 -4.510 1.00 94.81 88 HIS A CA 1
ATOM 711 C C . HIS A 1 88 ? -5.803 1.985 -4.218 1.00 94.81 88 HIS A C 1
ATOM 713 O O . HIS A 1 88 ? -5.770 1.500 -3.086 1.00 94.81 88 HIS A O 1
ATOM 719 N N . GLY A 1 89 ? -6.350 1.352 -5.256 1.00 95.88 89 GLY A N 1
ATOM 720 C CA . GLY A 1 89 ? -6.986 0.039 -5.177 1.00 95.88 89 GLY A CA 1
ATOM 721 C C . GLY A 1 89 ? -8.154 -0.083 -6.149 1.00 95.88 89 GLY A C 1
ATOM 722 O O . GLY A 1 89 ? -8.124 0.501 -7.233 1.00 95.88 89 GLY A O 1
ATOM 723 N N . GLY A 1 90 ? -9.161 -0.853 -5.757 1.00 93.50 90 GLY A N 1
ATOM 724 C CA . GLY A 1 90 ? -10.439 -0.959 -6.446 1.00 93.50 90 GLY A CA 1
ATOM 725 C C . GLY A 1 90 ? -11.386 0.158 -6.027 1.00 93.50 90 GLY A C 1
ATOM 726 O O . GLY A 1 90 ? -11.329 0.626 -4.897 1.00 93.50 90 GLY A O 1
ATOM 727 N N . TYR A 1 91 ? -12.265 0.559 -6.943 1.00 91.19 91 TYR A N 1
ATOM 728 C CA . TYR A 1 91 ? -13.264 1.615 -6.728 1.00 91.19 91 TYR A CA 1
ATOM 729 C C . TYR A 1 91 ? -14.693 1.054 -6.660 1.00 91.19 91 TYR A C 1
ATOM 731 O O . TYR A 1 91 ? -15.663 1.772 -6.882 1.00 91.19 91 TYR A O 1
ATOM 739 N N . GLU A 1 92 ? -14.815 -0.249 -6.399 1.00 88.62 92 GLU A N 1
ATOM 740 C CA . GLU A 1 92 ? -16.103 -0.942 -6.257 1.00 88.62 92 GLU A CA 1
ATOM 741 C C . GLU A 1 92 ? -16.714 -0.724 -4.865 1.00 88.62 92 GLU A C 1
ATOM 743 O O . GLU A 1 92 ? -17.919 -0.879 -4.676 1.00 88.62 92 GLU A O 1
ATOM 748 N N . ALA A 1 93 ? -15.879 -0.385 -3.883 1.00 89.81 93 ALA A N 1
ATOM 749 C CA . ALA A 1 93 ? -16.261 -0.102 -2.511 1.00 89.81 93 ALA A CA 1
ATOM 750 C C . ALA A 1 93 ? -15.502 1.121 -1.969 1.00 89.81 93 ALA A C 1
ATOM 752 O O . ALA A 1 93 ? -14.558 1.614 -2.588 1.00 89.81 93 ALA A O 1
ATOM 753 N N . ASP A 1 94 ? -15.933 1.608 -0.805 1.00 91.06 94 ASP A N 1
ATOM 754 C CA . ASP A 1 94 ? -15.414 2.840 -0.209 1.00 91.06 94 ASP A CA 1
ATOM 755 C C . ASP A 1 94 ? -13.925 2.760 0.152 1.00 91.06 94 ASP A C 1
ATOM 757 O O . ASP A 1 94 ? -13.377 1.690 0.442 1.00 91.06 94 ASP A O 1
ATOM 761 N N . ASP A 1 95 ? -13.286 3.927 0.207 1.00 94.81 95 ASP A N 1
ATOM 762 C CA . ASP A 1 95 ? -11.932 4.063 0.728 1.00 94.81 95 ASP A CA 1
ATOM 763 C C . ASP A 1 95 ? -11.875 3.822 2.243 1.00 94.81 95 ASP A C 1
ATOM 765 O O . ASP A 1 95 ? -12.659 4.385 3.015 1.00 94.81 95 ASP A O 1
ATOM 769 N N . LEU A 1 96 ? -10.898 3.020 2.671 1.00 96.38 96 LEU A N 1
ATOM 770 C CA . LEU A 1 96 ? -10.755 2.593 4.063 1.00 96.38 96 LEU A CA 1
ATOM 771 C C . LEU A 1 96 ? -9.645 3.325 4.833 1.00 96.38 96 LEU A C 1
ATOM 773 O O . LEU A 1 96 ? -9.381 2.986 5.983 1.00 96.38 96 LEU A O 1
ATOM 777 N N . THR A 1 97 ? -9.019 4.354 4.260 1.00 96.38 97 THR A N 1
ATOM 778 C CA . THR A 1 97 ? -7.858 5.054 4.851 1.00 96.38 97 THR A CA 1
ATOM 779 C C . THR A 1 97 ? -8.150 5.643 6.224 1.00 96.38 97 THR A C 1
ATOM 781 O O . THR A 1 97 ? -7.300 5.610 7.107 1.00 96.38 97 THR A O 1
ATOM 784 N N . HIS A 1 98 ? -9.362 6.162 6.426 1.00 95.56 98 HIS A N 1
ATOM 785 C CA . HIS A 1 98 ? -9.788 6.715 7.714 1.00 95.56 98 HIS A CA 1
ATOM 786 C C . HIS A 1 98 ? -11.069 6.061 8.233 1.00 95.56 98 HIS A C 1
ATOM 788 O O . HIS A 1 98 ? -11.850 6.706 8.930 1.00 95.56 98 HIS A O 1
ATOM 794 N N . ILE A 1 99 ? -11.307 4.787 7.904 1.00 95.69 99 ILE A N 1
ATOM 795 C CA . ILE A 1 99 ? -12.502 4.081 8.386 1.00 95.69 99 ILE A CA 1
ATOM 796 C C . ILE A 1 99 ? -12.551 4.010 9.919 1.00 95.69 99 ILE A C 1
ATOM 798 O O . ILE A 1 99 ? -13.612 4.177 10.508 1.00 95.69 99 ILE A O 1
ATOM 802 N N . THR A 1 100 ? -11.396 3.887 10.570 1.00 96.31 100 THR A N 1
ATOM 803 C CA . THR A 1 100 ? -11.251 3.833 12.035 1.00 96.31 100 THR A CA 1
ATOM 804 C C . THR A 1 100 ? -11.498 5.171 12.738 1.00 96.31 100 THR A C 1
ATOM 806 O O . THR A 1 100 ? -11.617 5.209 13.956 1.00 96.31 100 THR A O 1
ATOM 809 N N . ALA A 1 101 ? -11.610 6.276 11.991 1.00 94.31 101 ALA A N 1
ATOM 810 C CA . ALA A 1 101 ? -12.096 7.550 12.525 1.00 94.31 101 ALA A CA 1
ATOM 811 C C . ALA A 1 101 ? -13.613 7.724 12.367 1.00 94.31 101 ALA A C 1
ATOM 813 O O . ALA A 1 101 ? -14.198 8.591 13.013 1.00 94.31 101 ALA A O 1
ATOM 814 N N . LYS A 1 102 ? -14.242 6.933 11.489 1.00 93.75 102 LYS A N 1
ATOM 815 C CA . LYS A 1 102 ? -15.687 6.963 11.228 1.00 93.75 102 LYS A CA 1
ATOM 816 C C . LYS A 1 102 ? -16.442 5.933 12.065 1.00 93.75 102 LYS A C 1
ATOM 818 O O . LYS A 1 102 ? -17.585 6.179 12.424 1.00 93.75 102 LYS A O 1
ATOM 823 N N . GLU A 1 103 ? -15.800 4.811 12.372 1.00 96.50 103 GLU A N 1
ATOM 824 C CA . GLU A 1 103 ? -16.392 3.660 13.051 1.00 96.50 103 GLU A CA 1
ATOM 825 C C . GLU A 1 103 ? -15.509 3.171 14.203 1.00 96.50 103 GLU A C 1
ATOM 827 O O . GLU A 1 103 ? -14.298 3.392 14.212 1.00 96.50 103 GLU A O 1
ATOM 832 N N . THR A 1 104 ? -16.105 2.468 15.169 1.00 97.38 104 THR A N 1
ATOM 833 C CA . THR A 1 104 ? -15.362 1.904 16.306 1.00 97.38 104 THR A CA 1
ATOM 834 C C . THR A 1 104 ? -14.662 0.596 15.937 1.00 97.38 104 THR A C 1
ATOM 836 O O . THR A 1 104 ? -15.160 -0.183 15.122 1.00 97.38 104 THR A O 1
ATOM 839 N N . SER A 1 105 ? -13.535 0.299 16.590 1.00 96.62 105 SER A N 1
ATOM 840 C CA . SER A 1 105 ? -12.791 -0.951 16.375 1.00 96.62 105 SER A CA 1
ATOM 841 C C . SER A 1 105 ? -13.667 -2.187 16.629 1.00 96.62 105 SER A C 1
ATOM 843 O O . SER A 1 105 ? -13.651 -3.122 15.834 1.00 96.62 105 SER A O 1
ATOM 845 N N . GLU A 1 106 ? -14.515 -2.163 17.666 1.00 97.75 106 GLU A N 1
ATOM 846 C CA . GLU A 1 106 ? -15.475 -3.239 17.964 1.00 97.75 106 GLU A CA 1
ATOM 847 C C . GLU A 1 106 ? -16.483 -3.454 16.826 1.00 97.75 106 GLU A C 1
ATOM 849 O O . GLU A 1 106 ? -16.749 -4.590 16.428 1.00 97.75 106 GLU A O 1
ATOM 854 N N . TYR A 1 107 ? -17.029 -2.371 16.266 1.00 97.31 107 TYR A N 1
ATOM 855 C CA . TYR A 1 107 ? -17.943 -2.467 15.132 1.00 97.31 107 TYR A CA 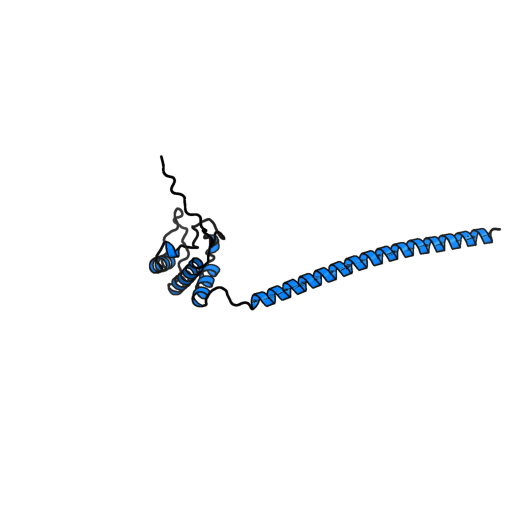1
ATOM 856 C C . TYR A 1 107 ? -17.247 -3.071 13.909 1.00 97.31 107 TYR A C 1
ATOM 858 O O . TYR A 1 107 ? -17.794 -3.974 13.276 1.00 97.31 107 TYR A O 1
ATOM 866 N N . LEU A 1 108 ? -16.031 -2.616 13.597 1.00 96.94 108 LEU A N 1
ATOM 867 C CA . LEU A 1 108 ? -15.272 -3.101 12.445 1.00 96.94 108 LEU A CA 1
ATOM 868 C C . LEU A 1 108 ? -14.900 -4.579 12.578 1.00 96.94 108 LEU A C 1
ATOM 870 O O . LEU A 1 108 ? -15.051 -5.329 11.613 1.00 96.94 108 LEU A O 1
ATOM 874 N N . VAL A 1 109 ? -14.482 -5.023 13.767 1.00 97.88 109 VAL A N 1
ATOM 875 C CA . VAL A 1 109 ? -14.224 -6.445 14.034 1.00 97.88 109 VAL A CA 1
ATOM 876 C C . VAL A 1 109 ? -15.497 -7.260 13.807 1.00 97.88 109 VAL A C 1
ATOM 878 O O . VAL A 1 109 ? -15.484 -8.214 13.028 1.00 97.88 109 VAL A O 1
ATOM 881 N N . ASN A 1 110 ? -16.622 -6.845 14.395 1.00 97.12 110 ASN A N 1
ATOM 882 C CA . ASN A 1 110 ? -17.900 -7.538 14.225 1.00 97.12 110 ASN A CA 1
ATOM 883 C C . ASN A 1 110 ? -18.358 -7.576 12.758 1.00 97.12 110 ASN A C 1
ATOM 885 O O . ASN A 1 110 ? -18.815 -8.619 12.285 1.00 97.12 110 ASN A O 1
ATOM 889 N N . TYR A 1 111 ? -18.189 -6.477 12.018 1.00 94.62 111 TYR A N 1
ATOM 890 C CA . TYR A 1 111 ? -18.494 -6.404 10.589 1.00 94.62 111 TYR A CA 1
ATOM 891 C C . TYR A 1 111 ? -17.650 -7.393 9.778 1.00 94.62 111 TYR A C 1
ATOM 893 O O . TYR A 1 111 ? -18.166 -8.071 8.894 1.00 94.62 111 TYR A O 1
ATOM 901 N N . LEU A 1 112 ? -16.354 -7.506 10.071 1.00 95.75 112 LEU A N 1
ATOM 902 C CA . LEU A 1 112 ? -15.447 -8.405 9.356 1.00 95.75 112 LEU A CA 1
ATOM 903 C C . LEU A 1 112 ? -15.693 -9.882 9.687 1.00 95.75 112 LEU A C 1
ATOM 905 O O . LEU A 1 112 ? -15.522 -10.737 8.816 1.00 95.75 112 LEU A O 1
ATOM 909 N N . VAL A 1 113 ? -16.115 -10.190 10.916 1.00 97.19 113 VAL A N 1
ATOM 910 C CA . VAL A 1 113 ? -16.463 -11.558 11.330 1.00 97.19 113 VAL A CA 1
ATOM 911 C C . VAL A 1 113 ? -17.821 -11.982 10.767 1.00 97.19 113 VAL A C 1
ATOM 913 O O . VAL A 1 113 ? -17.986 -13.119 10.320 1.00 97.19 113 VAL A O 1
ATOM 916 N N . GLN A 1 114 ? -18.800 -11.076 10.751 1.00 94.62 114 GLN A N 1
ATOM 917 C CA . GLN A 1 114 ? -20.161 -11.344 10.282 1.00 94.62 114 GLN A CA 1
ATOM 918 C C . GLN A 1 114 ? -20.611 -10.315 9.238 1.00 94.62 114 GLN A C 1
ATOM 920 O O . GLN A 1 114 ? -21.541 -9.540 9.486 1.00 94.62 114 GLN A O 1
ATOM 925 N N . PRO A 1 115 ? -19.992 -10.306 8.044 1.00 91.06 115 PRO A N 1
ATOM 926 C CA . PRO A 1 115 ? -20.295 -9.288 7.058 1.00 91.06 115 PRO A CA 1
ATOM 927 C C . PRO A 1 115 ? -21.728 -9.411 6.531 1.00 91.06 115 PRO A C 1
ATOM 929 O O . PRO A 1 115 ? -22.194 -10.520 6.229 1.00 91.06 115 PRO A O 1
ATOM 932 N N . PRO A 1 116 ? -22.431 -8.281 6.342 1.00 84.8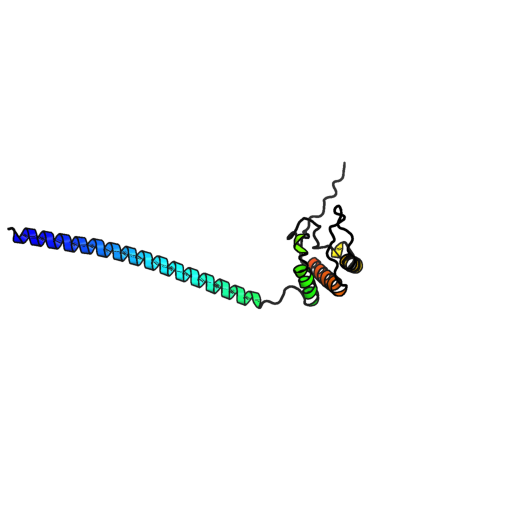8 116 PRO A N 1
ATOM 933 C CA . PRO A 1 116 ? -23.717 -8.281 5.671 1.00 84.88 116 PRO A CA 1
ATOM 934 C C . PRO A 1 116 ? -23.564 -8.648 4.185 1.00 84.88 116 PRO A C 1
ATOM 936 O O . PRO A 1 116 ? -22.482 -8.622 3.595 1.00 84.88 116 PRO A O 1
ATOM 939 N N . VAL A 1 117 ? -24.687 -8.974 3.545 1.00 83.88 117 VAL A N 1
ATOM 940 C CA . VAL A 1 117 ? -24.740 -9.122 2.082 1.00 83.88 117 VAL A CA 1
ATOM 941 C C . VAL A 1 117 ? -24.454 -7.783 1.394 1.00 83.88 117 VAL A C 1
ATOM 943 O O . VAL A 1 117 ? -25.005 -6.751 1.785 1.00 83.88 117 VAL A O 1
ATOM 946 N N . MET A 1 118 ? -23.622 -7.797 0.350 1.00 81.31 118 MET A N 1
ATOM 947 C CA . MET A 1 118 ? -23.209 -6.580 -0.355 1.00 81.31 118 MET A CA 1
ATOM 948 C C . MET A 1 118 ? -24.332 -6.092 -1.277 1.00 81.31 118 MET A C 1
ATOM 950 O O . MET A 1 118 ? -24.648 -6.720 -2.283 1.00 81.31 118 MET A O 1
ATOM 954 N N . ARG A 1 119 ? -24.978 -4.967 -0.953 1.00 73.31 119 ARG A N 1
ATOM 955 C CA . ARG A 1 119 ? -26.049 -4.410 -1.800 1.00 73.31 119 ARG A CA 1
ATOM 956 C C . ARG A 1 119 ? -25.468 -3.786 -3.082 1.00 73.31 119 ARG A C 1
ATOM 958 O O . ARG A 1 119 ? -24.374 -3.243 -3.026 1.00 73.31 119 ARG A O 1
ATOM 965 N N . PRO A 1 120 ? -26.189 -3.826 -4.222 1.00 71.12 120 PRO A N 1
ATOM 966 C CA . PRO A 1 120 ? -27.514 -4.429 -4.433 1.00 71.12 120 PRO A CA 1
ATOM 967 C C . PRO A 1 120 ? -27.484 -5.953 -4.668 1.00 71.12 120 PRO A C 1
ATOM 969 O O . PRO A 1 120 ? -28.539 -6.581 -4.796 1.00 71.12 120 PRO A O 1
ATOM 972 N N . ASN A 1 121 ? -26.303 -6.569 -4.729 1.00 72.44 121 ASN A N 1
ATOM 973 C CA . ASN A 1 121 ? -26.140 -7.971 -5.087 1.00 72.44 121 ASN A CA 1
ATOM 974 C C . ASN A 1 121 ? -26.383 -8.918 -3.895 1.00 72.44 121 ASN A C 1
ATOM 976 O O . ASN A 1 121 ? -25.502 -9.196 -3.090 1.00 72.44 121 ASN A O 1
ATOM 980 N N . LYS A 1 122 ? -27.570 -9.530 -3.847 1.00 70.06 122 LYS A N 1
ATOM 981 C CA . LYS A 1 122 ? -27.958 -10.491 -2.794 1.00 70.06 122 LYS A CA 1
ATOM 982 C C . LYS A 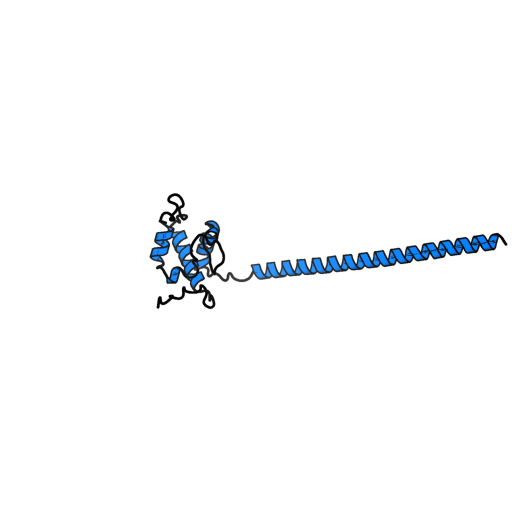1 122 ? -27.049 -11.728 -2.672 1.00 70.06 122 LYS A C 1
ATOM 984 O O . LYS A 1 122 ? -27.164 -12.450 -1.684 1.00 70.06 122 LYS A O 1
ATOM 989 N N . TYR A 1 123 ? -26.195 -11.993 -3.660 1.00 70.38 123 TYR A N 1
ATOM 990 C CA . TYR A 1 123 ? -25.316 -13.162 -3.706 1.00 70.38 123 TYR A CA 1
ATOM 991 C C . TYR A 1 123 ? -23.842 -12.825 -3.460 1.00 70.38 123 TYR A C 1
ATOM 993 O O . TYR A 1 123 ? -23.089 -13.712 -3.058 1.00 70.38 123 TYR A O 1
ATOM 1001 N N . ALA A 1 124 ? -23.429 -11.570 -3.660 1.00 71.56 124 ALA A N 1
ATOM 1002 C CA . ALA A 1 124 ? -22.079 -11.135 -3.330 1.00 71.56 124 ALA A CA 1
ATOM 1003 C C . ALA A 1 124 ? -21.956 -10.963 -1.812 1.00 71.56 124 ALA A C 1
ATOM 1005 O O . ALA A 1 124 ? -22.743 -10.257 -1.175 1.00 71.56 124 ALA A O 1
ATOM 1006 N N . ARG A 1 125 ? -20.958 -11.619 -1.223 1.00 71.19 125 ARG A N 1
ATOM 1007 C CA . ARG A 1 125 ? -20.630 -11.480 0.197 1.00 71.19 125 ARG A CA 1
ATOM 1008 C C . ARG A 1 125 ? -19.216 -10.967 0.329 1.00 71.19 125 ARG A C 1
ATOM 1010 O O . ARG A 1 125 ? -18.328 -11.442 -0.377 1.00 71.19 125 ARG A O 1
ATOM 1017 N N . HIS A 1 126 ? -19.027 -10.015 1.230 1.00 85.75 126 HIS A N 1
ATOM 1018 C CA . HIS A 1 126 ? -17.694 -9.670 1.687 1.00 85.75 126 HIS A CA 1
ATOM 1019 C C . HIS A 1 126 ? -17.086 -10.917 2.359 1.00 85.75 126 HIS A C 1
ATOM 1021 O O . HIS A 1 126 ? -17.830 -11.672 3.000 1.00 85.75 126 HIS A O 1
ATOM 1027 N N . PRO A 1 127 ? -15.782 -11.195 2.190 1.00 87.00 127 PRO A N 1
ATOM 1028 C CA . PRO A 1 127 ? -15.149 -12.319 2.867 1.00 87.00 127 PRO A CA 1
ATOM 1029 C C . PRO A 1 127 ? -15.320 -12.177 4.383 1.00 87.00 127 PRO A C 1
ATOM 1031 O O . PRO A 1 127 ? -15.041 -11.116 4.944 1.00 87.00 127 PRO A O 1
ATOM 1034 N N . ALA A 1 128 ? -15.807 -13.238 5.026 1.00 93.81 128 ALA A N 1
ATOM 1035 C CA . ALA A 1 128 ? -15.850 -13.326 6.478 1.00 93.81 128 ALA A CA 1
ATOM 1036 C C . ALA A 1 128 ? -14.468 -13.734 6.994 1.00 93.81 128 ALA A C 1
ATOM 1038 O O . ALA A 1 128 ? -13.850 -14.660 6.459 1.00 93.81 128 ALA A O 1
ATOM 1039 N N . LEU A 1 129 ? -13.999 -13.048 8.028 1.00 96.69 129 LEU A N 1
ATOM 1040 C CA . LEU A 1 129 ? -12.745 -13.338 8.711 1.00 96.69 129 LEU A CA 1
ATOM 1041 C C . LEU A 1 129 ? -13.021 -14.066 10.029 1.00 96.69 129 LEU A C 1
ATOM 1043 O O . LEU A 1 129 ? -14.119 -13.996 10.577 1.00 96.69 129 LEU A O 1
ATOM 1047 N N . ASN A 1 130 ? -12.024 -14.776 10.556 1.00 97.50 130 ASN A N 1
ATOM 1048 C CA . ASN A 1 130 ? -12.073 -15.150 11.970 1.00 97.50 130 ASN A CA 1
ATOM 1049 C C . ASN A 1 130 ? -11.749 -13.922 12.840 1.00 97.50 130 ASN A C 1
ATOM 1051 O O . ASN A 1 130 ? -11.237 -12.919 12.346 1.00 97.50 130 ASN A O 1
ATOM 1055 N N . GLU A 1 131 ? -12.044 -14.022 14.132 1.00 97.50 131 GLU A N 1
ATOM 1056 C CA . GLU A 1 131 ? -11.904 -12.923 15.093 1.00 97.50 131 GLU A CA 1
ATOM 1057 C C . GLU A 1 131 ? -10.474 -12.372 15.161 1.00 97.50 131 GLU A C 1
ATOM 1059 O O . GLU A 1 131 ? -10.276 -11.175 14.984 1.00 97.50 131 GLU A O 1
ATOM 1064 N N . ALA A 1 132 ? -9.467 -13.243 15.274 1.00 97.62 132 ALA A N 1
ATOM 1065 C CA . ALA A 1 132 ? -8.065 -12.825 15.312 1.00 97.62 132 ALA A CA 1
ATOM 1066 C C . ALA A 1 132 ? -7.639 -12.083 14.033 1.00 97.62 132 ALA A C 1
ATOM 1068 O O . ALA A 1 132 ? -6.899 -11.103 14.078 1.00 97.62 132 ALA A O 1
ATOM 1069 N N . ASP A 1 133 ? -8.099 -12.537 12.870 1.00 98.00 133 ASP A N 1
ATOM 1070 C CA . ASP A 1 133 ? -7.798 -11.896 11.594 1.00 98.00 133 ASP A CA 1
ATOM 1071 C C . ASP A 1 133 ? -8.507 -10.550 11.441 1.00 98.00 133 ASP A C 1
ATOM 1073 O O . ASP A 1 133 ? -7.930 -9.621 10.874 1.00 98.00 133 ASP A O 1
ATOM 1077 N N . ALA A 1 134 ? -9.732 -10.442 11.956 1.00 98.00 134 ALA A N 1
ATOM 1078 C CA . ALA A 1 134 ? -10.485 -9.199 11.995 1.00 98.00 134 ALA A CA 1
ATOM 1079 C C . ALA A 1 134 ? -9.811 -8.168 12.913 1.00 98.00 134 ALA A C 1
ATOM 1081 O O . ALA A 1 134 ? -9.569 -7.047 12.473 1.00 98.00 134 ALA A O 1
ATOM 1082 N N . GLU A 1 135 ? -9.427 -8.553 14.132 1.00 97.94 135 GLU A N 1
ATOM 1083 C CA . GLU A 1 135 ? -8.679 -7.695 15.065 1.00 97.94 135 GLU A CA 1
ATOM 1084 C C . GLU A 1 135 ? -7.355 -7.225 14.460 1.00 97.94 135 GLU A C 1
ATOM 1086 O O . GLU A 1 135 ? -7.060 -6.030 14.434 1.00 97.94 135 GLU A O 1
ATOM 1091 N N . ASN A 1 136 ? -6.577 -8.153 13.894 1.00 98.25 136 ASN A N 1
ATOM 1092 C CA . ASN A 1 136 ? -5.323 -7.823 13.226 1.00 98.25 136 ASN A CA 1
ATOM 1093 C C . ASN A 1 136 ? -5.547 -6.826 12.084 1.00 98.25 136 ASN A C 1
ATOM 1095 O O . ASN A 1 136 ? -4.800 -5.855 11.962 1.00 98.25 136 ASN A O 1
ATOM 1099 N N . LEU A 1 137 ? -6.565 -7.048 11.246 1.00 98.12 137 LEU A N 1
ATOM 1100 C CA . LEU A 1 137 ? -6.883 -6.146 10.143 1.00 98.12 137 LEU A CA 1
ATOM 1101 C C . LEU A 1 137 ? -7.280 -4.752 10.643 1.00 98.12 137 LEU A C 1
ATOM 1103 O O . LEU A 1 137 ? -6.815 -3.762 10.081 1.00 98.12 137 LEU A O 1
ATOM 1107 N N . VAL A 1 138 ? -8.078 -4.662 11.708 1.00 97.94 138 VAL A N 1
ATOM 1108 C CA . VAL A 1 138 ? -8.454 -3.378 12.314 1.00 97.94 138 VAL A CA 1
ATOM 1109 C C . VAL A 1 138 ? -7.228 -2.650 12.867 1.00 97.94 138 VAL A C 1
ATOM 1111 O O . VAL A 1 138 ? -7.050 -1.482 12.536 1.00 97.94 138 VAL A O 1
ATOM 1114 N N . ASN A 1 139 ? -6.311 -3.334 13.559 1.00 97.88 139 ASN A N 1
ATOM 1115 C CA . ASN A 1 139 ? -5.045 -2.739 14.018 1.00 97.88 139 ASN A CA 1
ATOM 1116 C C . ASN A 1 139 ? -4.201 -2.185 12.854 1.00 97.88 139 ASN A C 1
ATOM 1118 O O . ASN A 1 139 ? -3.558 -1.140 12.966 1.00 97.88 139 ASN A O 1
ATOM 1122 N N . TYR A 1 140 ? -4.208 -2.867 11.703 1.00 98.25 140 TYR A N 1
ATOM 1123 C CA . TYR A 1 140 ? -3.551 -2.353 10.502 1.00 98.25 140 TYR A CA 1
ATOM 1124 C C . TYR A 1 140 ? -4.239 -1.099 9.953 1.00 98.25 140 TYR A C 1
ATOM 1126 O O . TYR A 1 140 ? -3.548 -0.151 9.584 1.00 98.25 140 TYR A O 1
ATOM 1134 N N . LEU A 1 141 ? -5.573 -1.055 9.931 1.00 98.12 141 LEU A N 1
ATOM 1135 C CA . LEU A 1 141 ? -6.328 0.126 9.500 1.00 98.12 141 LEU A CA 1
ATOM 1136 C C . LEU A 1 141 ? -6.182 1.305 10.479 1.00 98.12 141 LEU A C 1
ATOM 1138 O O . LEU A 1 141 ? -6.147 2.456 10.050 1.00 98.12 141 LEU A O 1
ATOM 1142 N N . GLU A 1 142 ? -6.017 1.038 11.776 1.00 97.50 142 GLU A N 1
ATOM 1143 C CA . GLU A 1 142 ? -5.655 2.051 12.773 1.00 97.50 142 GLU A CA 1
ATOM 1144 C C . GLU A 1 142 ? -4.278 2.644 12.469 1.00 97.50 142 GLU A C 1
ATOM 1146 O O . GLU A 1 142 ? -4.137 3.864 12.409 1.00 97.50 142 GLU A O 1
ATOM 1151 N N . PHE A 1 143 ? -3.278 1.806 12.177 1.00 96.94 143 PHE A N 1
ATOM 1152 C CA . PHE A 1 143 ? -1.972 2.283 11.723 1.00 96.94 143 PHE A CA 1
ATOM 1153 C C . PHE A 1 143 ? -2.073 3.103 10.427 1.00 96.94 143 PHE A C 1
ATOM 1155 O O . PHE A 1 143 ? -1.507 4.193 10.356 1.00 96.94 143 PHE A O 1
ATOM 1162 N N . VAL A 1 144 ? -2.810 2.624 9.420 1.00 97.06 144 VAL A N 1
ATOM 1163 C CA . VAL A 1 144 ? -3.026 3.333 8.145 1.00 97.06 144 VAL A CA 1
ATOM 1164 C C . VAL A 1 144 ? -3.590 4.733 8.383 1.00 97.06 144 VAL A C 1
ATOM 1166 O O . VAL A 1 144 ? -3.091 5.690 7.792 1.00 97.06 144 VAL A O 1
ATOM 1169 N N . HIS A 1 145 ? -4.563 4.868 9.286 1.00 95.44 145 HIS A N 1
ATOM 1170 C CA . HIS A 1 145 ? -5.155 6.154 9.645 1.00 95.44 145 HIS A CA 1
ATOM 1171 C C . HIS A 1 145 ? -4.130 7.155 10.210 1.00 95.44 145 HIS A C 1
ATOM 1173 O O . HIS A 1 145 ? -4.279 8.358 10.004 1.00 95.44 145 HIS A O 1
ATOM 1179 N N . THR A 1 146 ? -3.071 6.685 10.884 1.00 94.88 146 THR A N 1
ATOM 1180 C CA . THR A 1 146 ? -2.018 7.565 11.433 1.00 94.88 146 THR A CA 1
ATOM 1181 C C . THR A 1 146 ? -1.091 8.174 10.379 1.00 94.88 146 THR A C 1
ATOM 1183 O O . THR A 1 146 ? -0.340 9.103 10.687 1.00 94.88 146 THR A O 1
ATOM 1186 N N . ILE A 1 147 ? -1.111 7.668 9.142 1.00 95.19 147 ILE A N 1
ATOM 1187 C CA . ILE A 1 147 ? -0.210 8.126 8.085 1.00 95.19 147 ILE A CA 1
ATOM 1188 C C . ILE A 1 147 ? -0.680 9.498 7.571 1.00 95.19 147 ILE A C 1
ATOM 1190 O O . ILE A 1 147 ? -1.827 9.622 7.145 1.00 95.19 147 ILE A O 1
ATOM 1194 N N . PRO A 1 148 ? 0.178 10.541 7.555 1.00 93.88 148 PRO A N 1
ATOM 1195 C CA . PRO A 1 148 ? -0.215 11.864 7.079 1.00 93.88 148 PRO A CA 1
ATOM 1196 C C . PRO A 1 148 ? -0.608 11.851 5.598 1.00 93.88 148 PRO A C 1
ATOM 1198 O O . PRO A 1 148 ? 0.209 11.547 4.730 1.00 93.88 148 PRO A O 1
ATOM 1201 N N . THR A 1 149 ? -1.845 12.245 5.305 1.00 92.81 149 THR A N 1
ATOM 1202 C CA . THR A 1 149 ? -2.425 12.223 3.951 1.00 92.81 149 THR A CA 1
ATOM 1203 C C . THR A 1 149 ? -2.512 13.599 3.286 1.00 92.81 149 THR A C 1
ATOM 1205 O O . THR A 1 149 ? -3.070 13.727 2.199 1.00 92.81 149 THR A O 1
ATOM 1208 N N . LEU A 1 150 ? -1.982 14.647 3.931 1.00 91.69 150 LEU A N 1
ATOM 1209 C CA . LEU A 1 150 ? -2.015 16.036 3.445 1.00 91.69 150 LEU A CA 1
ATOM 1210 C C . LEU A 1 150 ? -3.429 16.525 3.060 1.00 91.69 150 LEU A C 1
ATOM 1212 O O . LEU A 1 150 ? -3.589 17.291 2.114 1.00 91.69 150 LEU A O 1
ATOM 1216 N N . GLY A 1 151 ? -4.451 16.092 3.807 1.00 84.56 151 GLY A N 1
ATOM 1217 C CA . GLY A 1 151 ? -5.849 16.489 3.594 1.00 84.56 151 GLY A CA 1
ATOM 1218 C C . GLY A 1 151 ? -6.651 15.555 2.685 1.00 84.56 151 GLY A C 1
ATOM 1219 O O . GLY A 1 151 ? -7.801 15.851 2.377 1.00 84.56 151 GLY A O 1
ATOM 1220 N N . TRP A 1 152 ? -6.074 14.431 2.26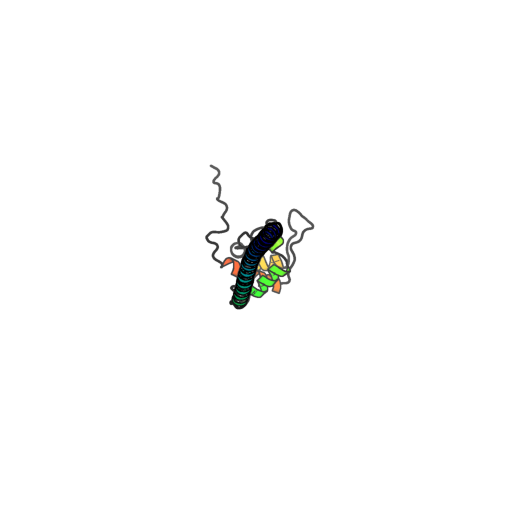2 1.00 85.25 152 TRP A N 1
ATOM 1221 C CA . TRP A 1 152 ? -6.796 13.375 1.556 1.00 85.25 152 TRP A CA 1
ATOM 1222 C C . TRP A 1 152 ? -7.494 12.419 2.549 1.00 85.25 152 TRP A C 1
ATOM 1224 O O . TRP A 1 152 ? -6.911 12.142 3.596 1.00 85.25 152 TRP A O 1
ATOM 1234 N N . PRO A 1 153 ? -8.684 11.863 2.248 1.00 84.81 153 PRO A N 1
ATOM 1235 C CA . PRO A 1 153 ? -9.525 12.123 1.086 1.00 84.81 153 PRO A CA 1
ATOM 1236 C C . PRO A 1 153 ? -10.252 13.465 1.203 1.00 84.81 153 PRO A C 1
ATOM 1238 O O . PRO A 1 153 ? -10.557 13.898 2.317 1.00 84.81 153 PRO A O 1
ATOM 1241 N N . PRO A 1 154 ? -10.563 14.114 0.066 1.00 80.81 154 PRO A N 1
ATOM 1242 C CA . PRO A 1 154 ? -11.390 15.310 0.077 1.00 80.81 154 PRO A CA 1
ATOM 1243 C C . PRO A 1 154 ? -12.735 14.988 0.736 1.00 80.81 154 PRO A C 1
ATOM 1245 O O . PRO A 1 154 ? -13.384 13.992 0.408 1.00 80.81 154 PRO A O 1
ATOM 1248 N N . GLN A 1 155 ? -13.138 15.822 1.688 1.00 74.50 155 GLN A N 1
ATOM 1249 C CA . GLN A 1 155 ? -14.477 15.762 2.260 1.00 74.50 155 GLN A CA 1
ATOM 1250 C C . GLN A 1 155 ? -15.467 16.296 1.226 1.00 74.50 155 GLN A C 1
ATOM 1252 O O . GLN A 1 155 ? -15.133 17.188 0.446 1.00 74.50 155 GLN A O 1
ATOM 1257 N N . GLN A 1 156 ? -16.669 15.725 1.185 1.00 66.81 156 GLN A N 1
ATOM 1258 C CA . GLN A 1 156 ? -17.729 16.275 0.348 1.00 66.81 156 GLN A CA 1
ATOM 1259 C C . GLN A 1 156 ? -18.044 17.680 0.868 1.00 66.81 156 GLN A C 1
ATOM 1261 O O . GLN A 1 156 ? -18.355 17.835 2.047 1.00 66.81 156 GLN A O 1
ATOM 1266 N N . GLU A 1 157 ? -17.915 18.697 0.016 1.00 64.75 157 GLU A N 1
ATOM 1267 C CA . GLU A 1 157 ? -18.423 20.031 0.332 1.00 64.75 157 GLU A CA 1
ATOM 1268 C C . GLU A 1 157 ? -19.943 19.910 0.507 1.00 64.75 157 GLU A C 1
ATOM 1270 O O . GLU A 1 157 ? -20.634 19.422 -0.392 1.00 64.75 157 GLU A O 1
ATOM 1275 N N . GLU A 1 158 ? -20.467 20.298 1.673 1.00 62.19 158 GLU A N 1
ATOM 1276 C CA . GLU A 1 158 ? -21.908 20.462 1.849 1.00 62.19 158 GLU A CA 1
ATOM 1277 C C . GLU A 1 158 ? -22.352 21.576 0.898 1.00 62.19 158 GLU A C 1
ATOM 1279 O O . GLU A 1 158 ? -22.059 22.752 1.106 1.00 62.19 158 GLU A O 1
ATOM 1284 N N . VAL A 1 159 ? -23.005 21.201 -0.200 1.00 65.88 159 VAL A N 1
ATOM 1285 C CA . VAL A 1 159 ? -23.621 22.170 -1.101 1.00 65.88 159 VAL A CA 1
ATOM 1286 C C . VAL A 1 159 ? -24.824 22.744 -0.359 1.00 65.88 159 VAL A C 1
ATOM 1288 O O . VAL A 1 159 ? -25.867 22.098 -0.286 1.00 65.88 159 VAL A O 1
ATOM 1291 N N . GLU A 1 160 ? -24.672 23.935 0.225 1.00 60.06 160 GLU A N 1
ATOM 1292 C CA . GLU A 1 160 ? -25.806 24.719 0.715 1.00 60.06 160 GLU A CA 1
ATOM 1293 C C . GLU A 1 160 ? -26.736 25.006 -0.473 1.00 60.06 160 GLU A C 1
ATOM 1295 O O . GLU A 1 160 ? -26.423 25.789 -1.374 1.00 60.06 160 GLU A O 1
ATOM 1300 N N . GLU A 1 161 ? -27.870 24.309 -0.499 1.00 58.03 161 GLU A N 1
ATOM 1301 C CA . GLU A 1 161 ? -28.964 24.543 -1.435 1.00 58.03 161 GLU A CA 1
ATOM 1302 C C . GLU A 1 161 ? -29.610 25.897 -1.068 1.00 58.03 161 GLU A C 1
ATOM 1304 O O . GLU A 1 161 ? -30.436 25.976 -0.159 1.00 58.03 161 GLU A O 1
ATOM 1309 N N . ASN A 1 162 ? -29.157 26.976 -1.720 1.00 59.00 162 ASN A N 1
ATOM 1310 C CA . ASN A 1 162 ? -29.735 28.326 -1.620 1.00 59.00 162 ASN A CA 1
ATOM 1311 C C . ASN A 1 162 ? -30.919 28.518 -2.572 1.00 59.00 162 ASN A C 1
ATOM 1313 O O . ASN A 1 162 ? -30.786 28.145 -3.762 1.00 59.00 162 ASN A O 1
#